Protein AF-A0A1J5JNJ1-F1 (afdb_monomer_lite)

Sequence (86 aa):
MITVLRLGHRFERDRRISAHICLTARAFGADEVVFDVRDERVEGSVKRITDEWGGNFKVNFTSDYRKFIKNFDGTKVHLTMYKLYR

pLDDT: mean 86.2, std 9.71, range [43.59, 96.06]

Secondary structure (DSSP, 8-state):
--EEEE----TTT-HHHHHHHHHHHHHTT-SEEEESS--HHHHHHHHHHHHHH-S--EEEE-S-HHHHHHH--S------TTS---

Radius of gyration: 13.25 Å; chains: 1; bounding box: 31×35×29 Å

Foldseek 3Di:
DAEAEDEDDDQPPCLVVLLVVLVVCVVVDHQEYEYLDDDVVSQVSVVVVCVVVHDNYYYYYDVDVPVVQVPDDDDDDDDDPVDDDD

Structure (mmCIF, N/CA/C/O backbone):
data_AF-A0A1J5JNJ1-F1
#
_entry.id   AF-A0A1J5JNJ1-F1
#
loop_
_atom_site.group_PDB
_atom_site.id
_atom_site.type_symbol
_atom_site.label_atom_id
_atom_site.label_alt_id
_atom_site.label_comp_id
_atom_site.label_asym_id
_atom_site.label_entity_id
_atom_site.label_seq_id
_atom_site.pdbx_PDB_ins_code
_atom_site.Cartn_x
_atom_site.Cartn_y
_atom_site.Cartn_z
_atom_site.occupancy
_atom_site.B_iso_or_equiv
_atom_site.auth_seq_id
_atom_site.auth_comp_id
_atom_site.auth_asym_id
_atom_site.auth_atom_id
_atom_site.pdbx_PDB_model_num
ATOM 1 N N . MET A 1 1 ? -7.054 7.036 8.969 1.00 85.44 1 MET A N 1
ATOM 2 C CA . MET A 1 1 ? -6.023 6.787 7.951 1.00 85.44 1 MET A CA 1
ATOM 3 C C . MET A 1 1 ? -6.182 5.360 7.452 1.00 85.44 1 MET A C 1
ATOM 5 O O . MET A 1 1 ? -6.244 4.460 8.284 1.00 85.44 1 MET A O 1
ATOM 9 N N . ILE A 1 2 ? -6.326 5.158 6.146 1.00 95.06 2 ILE A N 1
ATOM 10 C CA . ILE A 1 2 ? -6.472 3.850 5.498 1.00 95.06 2 ILE A CA 1
ATOM 11 C C . ILE A 1 2 ? -5.207 3.576 4.684 1.00 95.06 2 ILE A C 1
ATOM 13 O O . ILE A 1 2 ? -4.916 4.281 3.719 1.00 95.06 2 ILE A O 1
ATOM 17 N N . THR A 1 3 ? -4.487 2.521 5.060 1.00 95.94 3 THR A N 1
ATOM 18 C CA . THR A 1 3 ? -3.250 2.090 4.399 1.00 95.94 3 THR A CA 1
ATOM 19 C C . THR A 1 3 ? -3.446 0.718 3.766 1.00 95.94 3 THR A C 1
ATOM 21 O O . THR A 1 3 ? -3.891 -0.223 4.426 1.00 95.94 3 THR A O 1
ATOM 24 N N . VAL A 1 4 ? -3.063 0.579 2.498 1.00 96.00 4 VAL A N 1
ATOM 25 C CA . VAL A 1 4 ? -3.076 -0.700 1.780 1.00 96.00 4 VAL A CA 1
ATOM 26 C C . VAL A 1 4 ? -1.656 -1.250 1.693 1.00 96.00 4 VAL A C 1
ATOM 28 O O . VAL A 1 4 ? -0.786 -0.645 1.080 1.00 96.00 4 VAL A O 1
ATOM 31 N N . LEU A 1 5 ? -1.414 -2.430 2.263 1.00 96.06 5 LEU A N 1
ATOM 32 C CA . LEU A 1 5 ? -0.139 -3.135 2.122 1.00 96.06 5 LEU A CA 1
ATOM 33 C C . LEU A 1 5 ? -0.216 -4.135 0.962 1.00 96.06 5 LEU A C 1
ATOM 35 O O . LEU A 1 5 ? -0.950 -5.122 1.027 1.00 96.06 5 LEU A O 1
ATOM 39 N N . ARG A 1 6 ? 0.571 -3.904 -0.088 1.00 93.12 6 ARG A N 1
ATOM 40 C CA . ARG A 1 6 ? 0.703 -4.785 -1.249 1.00 93.12 6 ARG A CA 1
ATOM 41 C C . ARG A 1 6 ? 1.912 -5.701 -1.047 1.00 93.12 6 ARG A C 1
ATOM 43 O O . ARG A 1 6 ? 3.050 -5.253 -1.125 1.00 93.12 6 ARG A O 1
ATOM 50 N N . LEU A 1 7 ? 1.650 -6.992 -0.837 1.00 92.31 7 LEU A N 1
ATOM 51 C CA . LEU A 1 7 ? 2.673 -8.031 -0.654 1.00 92.31 7 LEU A CA 1
ATOM 52 C C . LEU A 1 7 ? 3.000 -8.772 -1.955 1.00 92.31 7 LEU A C 1
ATOM 54 O O . LEU A 1 7 ? 2.122 -8.966 -2.798 1.00 92.31 7 LEU A O 1
ATOM 58 N N . GLY A 1 8 ? 4.240 -9.239 -2.089 1.00 86.38 8 GLY A N 1
ATOM 59 C CA . GLY A 1 8 ? 4.729 -10.121 -3.143 1.00 86.38 8 GLY A CA 1
ATOM 60 C C . GLY A 1 8 ? 5.004 -9.424 -4.471 1.00 86.38 8 GLY A C 1
ATOM 61 O O . GLY A 1 8 ? 4.678 -9.995 -5.515 1.00 86.38 8 GLY A O 1
ATOM 62 N N . HIS A 1 9 ? 5.469 -8.167 -4.474 1.00 82.25 9 HIS A N 1
ATOM 63 C CA . HIS A 1 9 ? 5.658 -7.420 -5.729 1.00 82.25 9 HIS A CA 1
ATOM 64 C C . HIS A 1 9 ? 6.828 -7.943 -6.545 1.00 82.25 9 HIS A C 1
ATOM 66 O O . HIS A 1 9 ? 7.967 -7.953 -6.093 1.00 82.25 9 HIS A O 1
ATOM 72 N N . ARG A 1 10 ? 6.538 -8.386 -7.774 1.00 81.94 10 ARG A N 1
ATOM 73 C CA . ARG A 1 10 ? 7.538 -8.883 -8.720 1.00 81.94 10 ARG A CA 1
ATOM 74 C C . ARG A 1 10 ? 7.659 -7.904 -9.880 1.00 81.94 10 ARG A C 1
ATOM 76 O O . ARG A 1 10 ? 6.751 -7.808 -10.708 1.00 81.94 10 ARG A O 1
ATOM 83 N N . PHE A 1 11 ? 8.809 -7.237 -9.952 1.00 72.62 11 PHE A N 1
ATOM 84 C CA . PHE A 1 11 ? 9.126 -6.146 -10.881 1.00 72.62 11 PHE A CA 1
ATOM 85 C C . PHE A 1 11 ? 8.676 -6.367 -12.330 1.00 72.62 11 PHE A C 1
ATOM 87 O O . PHE A 1 11 ? 8.034 -5.504 -12.924 1.00 72.62 11 PHE A O 1
ATOM 94 N N . GLU A 1 12 ? 8.994 -7.524 -12.909 1.00 72.19 12 GLU A N 1
ATOM 95 C CA . GLU A 1 12 ? 8.745 -7.766 -14.336 1.00 72.19 12 GLU A CA 1
ATOM 96 C C . GLU A 1 12 ? 7.310 -8.194 -14.640 1.00 72.19 12 GLU A C 1
ATOM 98 O O . GLU A 1 12 ? 6.807 -7.958 -15.736 1.00 72.19 12 GLU A O 1
ATOM 103 N N . ARG A 1 13 ? 6.628 -8.813 -13.671 1.00 76.81 13 ARG A N 1
ATOM 104 C CA . ARG A 1 13 ? 5.323 -9.446 -13.902 1.00 76.81 13 ARG A CA 1
ATOM 105 C C . ARG A 1 13 ? 4.154 -8.577 -13.485 1.00 76.81 13 ARG A C 1
ATOM 107 O O . ARG A 1 13 ? 3.120 -8.576 -14.146 1.00 76.81 13 ARG A O 1
ATOM 114 N N . ASP A 1 14 ? 4.311 -7.818 -12.410 1.00 80.19 14 ASP A N 1
ATOM 115 C CA . ASP A 1 14 ? 3.151 -7.268 -11.720 1.00 80.19 14 ASP A CA 1
ATOM 116 C C . ASP A 1 14 ? 2.947 -5.764 -11.967 1.00 80.19 14 ASP A C 1
ATOM 118 O O . ASP A 1 14 ? 2.110 -5.145 -11.315 1.00 80.19 14 ASP A O 1
ATOM 122 N N . ARG A 1 15 ? 3.658 -5.155 -12.930 1.00 76.44 15 ARG A N 1
ATOM 123 C CA . ARG A 1 15 ? 3.597 -3.704 -13.207 1.00 76.44 15 ARG A CA 1
ATOM 124 C C . ARG A 1 15 ? 2.166 -3.179 -13.389 1.00 76.44 15 ARG A C 1
ATOM 126 O O . ARG A 1 15 ? 1.800 -2.180 -12.775 1.00 76.44 15 ARG A O 1
ATOM 133 N N . ARG A 1 16 ? 1.347 -3.843 -14.219 1.00 82.94 16 ARG A N 1
ATOM 134 C CA . ARG A 1 16 ? -0.050 -3.423 -14.460 1.00 82.94 16 ARG A CA 1
ATOM 135 C C . ARG A 1 16 ? -0.927 -3.596 -13.225 1.00 82.94 16 ARG A C 1
ATOM 137 O O . ARG A 1 16 ? -1.725 -2.709 -12.936 1.00 82.94 16 ARG A O 1
ATOM 144 N N . ILE A 1 17 ? -0.774 -4.712 -12.514 1.00 87.81 17 ILE A N 1
ATOM 145 C CA . ILE A 1 17 ? -1.581 -5.030 -11.330 1.00 87.81 17 ILE A CA 1
ATOM 146 C C . ILE A 1 17 ? -1.263 -4.042 -10.208 1.00 87.81 17 ILE A C 1
ATOM 148 O O . ILE A 1 17 ? -2.175 -3.456 -9.640 1.00 87.81 17 ILE A O 1
ATOM 152 N N . SER A 1 18 ? 0.017 -3.782 -9.945 1.00 86.69 18 SER A N 1
ATOM 153 C CA . SER A 1 18 ? 0.443 -2.818 -8.928 1.00 86.69 18 SER A CA 1
ATOM 154 C C . SER A 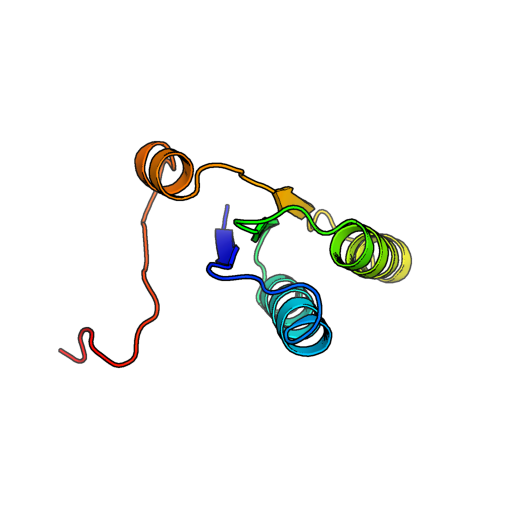1 18 ? -0.055 -1.402 -9.234 1.00 86.69 18 SER A C 1
ATOM 156 O O . SER A 1 18 ? -0.521 -0.721 -8.326 1.00 86.69 18 SER A O 1
ATOM 158 N N . ALA A 1 19 ? -0.068 -0.985 -10.506 1.00 85.06 19 ALA A N 1
ATOM 159 C CA . ALA A 1 19 ? -0.677 0.286 -10.903 1.00 85.06 19 ALA A C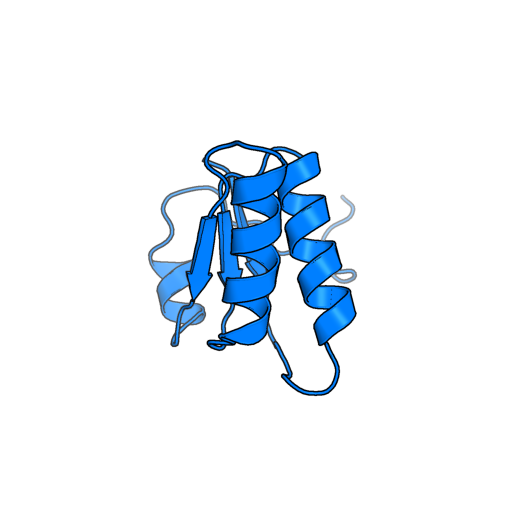A 1
ATOM 160 C C . ALA A 1 19 ? -2.199 0.320 -10.655 1.00 85.06 19 ALA A C 1
ATOM 162 O O . ALA A 1 19 ? -2.706 1.305 -10.121 1.00 85.06 19 ALA A O 1
ATOM 163 N N . HIS A 1 20 ? -2.924 -0.757 -10.985 1.00 88.31 20 HIS A N 1
ATOM 164 C CA . HIS A 1 20 ? -4.365 -0.850 -10.713 1.00 88.31 20 HIS A CA 1
ATOM 165 C C . HIS A 1 20 ? -4.668 -0.829 -9.216 1.00 88.31 20 HIS A C 1
ATOM 167 O O . HIS A 1 20 ? -5.621 -0.171 -8.810 1.00 88.31 20 HIS A O 1
ATOM 173 N N . ILE A 1 21 ? -3.855 -1.496 -8.391 1.00 90.50 21 ILE A N 1
ATOM 174 C CA . ILE A 1 21 ? -3.994 -1.468 -6.930 1.00 90.50 21 ILE A CA 1
ATOM 175 C C . ILE A 1 21 ? -3.861 -0.033 -6.418 1.00 90.50 21 ILE A C 1
ATOM 177 O O . ILE A 1 21 ? -4.710 0.399 -5.647 1.00 90.50 21 ILE A O 1
ATOM 181 N N . CYS A 1 22 ? -2.861 0.724 -6.879 1.00 89.12 22 CYS A N 1
ATOM 182 C CA . CYS A 1 22 ? -2.682 2.120 -6.475 1.00 89.12 22 CYS A CA 1
ATOM 183 C C . CYS A 1 22 ? -3.857 3.010 -6.893 1.00 89.12 22 CYS A C 1
ATOM 185 O O . CYS A 1 22 ? -4.388 3.751 -6.070 1.00 89.12 22 CYS A O 1
ATOM 187 N N . LEU A 1 23 ? -4.297 2.910 -8.151 1.00 89.06 23 LEU A N 1
ATOM 188 C CA . LEU A 1 23 ? -5.438 3.677 -8.655 1.00 89.06 23 LEU A CA 1
ATOM 189 C C . LEU A 1 23 ? -6.736 3.332 -7.920 1.00 89.06 23 LEU A C 1
ATOM 191 O O . LEU A 1 23 ? -7.495 4.229 -7.564 1.00 89.06 23 LEU A O 1
ATOM 195 N N . THR A 1 24 ? -6.963 2.045 -7.657 1.00 92.50 24 THR A N 1
ATOM 196 C CA . THR A 1 24 ? -8.131 1.567 -6.912 1.00 92.50 24 THR A CA 1
ATOM 197 C C . THR A 1 24 ? -8.069 2.062 -5.471 1.00 92.50 24 THR A C 1
ATOM 199 O O . THR A 1 24 ? -9.004 2.699 -5.012 1.00 92.50 24 THR A O 1
ATOM 202 N N . ALA A 1 25 ? -6.953 1.864 -4.768 1.00 93.06 25 ALA A N 1
ATOM 203 C CA . ALA A 1 25 ? -6.785 2.344 -3.398 1.00 93.06 25 ALA A CA 1
ATOM 204 C C . ALA A 1 25 ? -7.089 3.847 -3.293 1.00 93.06 25 ALA A C 1
ATOM 206 O O . ALA A 1 25 ? -7.893 4.250 -2.456 1.00 93.06 25 ALA A O 1
ATOM 207 N N . ARG A 1 26 ? -6.541 4.656 -4.210 1.00 89.94 26 ARG A N 1
ATOM 208 C CA . ARG A 1 26 ? -6.834 6.091 -4.301 1.00 89.94 26 ARG A CA 1
ATOM 209 C C . ARG A 1 26 ? -8.321 6.370 -4.533 1.00 89.94 26 ARG A C 1
ATOM 211 O O . ARG A 1 26 ? -8.905 7.171 -3.811 1.00 89.94 26 ARG A O 1
ATOM 218 N N . ALA A 1 27 ? -8.936 5.736 -5.532 1.00 90.94 27 ALA A N 1
ATOM 219 C CA . ALA A 1 27 ? -10.340 5.965 -5.885 1.00 90.94 27 ALA A CA 1
ATOM 220 C C . ALA A 1 27 ? -11.308 5.607 -4.743 1.00 90.94 27 ALA A C 1
ATOM 222 O O . ALA A 1 27 ? -12.344 6.248 -4.594 1.00 90.94 27 ALA A O 1
ATOM 223 N N . PHE A 1 28 ? -10.951 4.616 -3.924 1.00 93.12 28 PHE A N 1
ATOM 224 C CA . PHE A 1 28 ? -11.734 4.166 -2.773 1.00 93.12 28 PHE A CA 1
ATOM 225 C C . PHE A 1 28 ? -11.343 4.858 -1.450 1.00 93.12 28 PHE A C 1
ATOM 227 O O . PHE A 1 28 ? -11.812 4.451 -0.389 1.00 93.12 28 PHE A O 1
ATOM 234 N N . GLY A 1 29 ?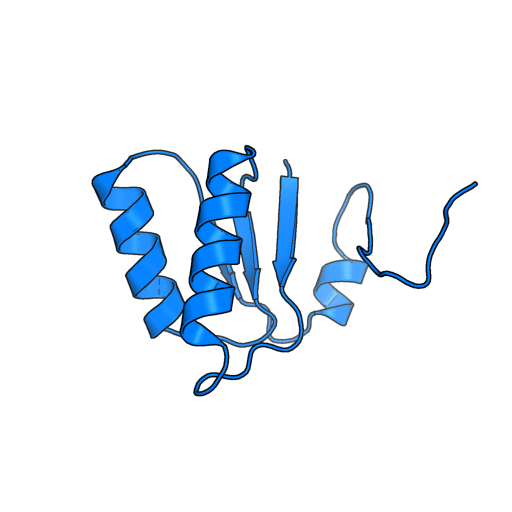 -10.521 5.914 -1.496 1.00 91.62 29 GLY A N 1
ATOM 235 C CA . GLY A 1 29 ? -10.239 6.773 -0.341 1.00 91.62 29 GLY A CA 1
ATOM 236 C C . GLY A 1 29 ? -9.138 6.279 0.600 1.00 91.62 29 GLY A C 1
ATOM 237 O O . GLY A 1 29 ? -9.100 6.698 1.754 1.00 91.62 29 GLY A O 1
ATOM 238 N N . ALA A 1 30 ? -8.244 5.398 0.143 1.00 94.00 30 ALA A N 1
ATOM 239 C CA . ALA A 1 30 ? -7.022 5.101 0.884 1.00 94.00 30 ALA A CA 1
ATOM 240 C C . ALA A 1 30 ? -6.083 6.317 0.895 1.00 94.00 30 ALA A C 1
ATOM 242 O O . ALA A 1 30 ? -5.984 7.043 -0.093 1.00 94.00 30 ALA A O 1
ATOM 243 N N . ASP A 1 31 ? -5.357 6.501 1.995 1.00 92.50 31 ASP A N 1
ATOM 244 C CA . ASP A 1 31 ? -4.362 7.564 2.143 1.00 92.50 31 ASP A CA 1
ATOM 245 C C . ASP A 1 31 ? -3.014 7.152 1.536 1.00 92.50 31 ASP A C 1
ATOM 247 O O . ASP A 1 31 ? -2.289 7.979 0.977 1.00 92.50 31 ASP A O 1
ATOM 251 N N . GLU A 1 32 ? -2.668 5.864 1.622 1.00 92.69 32 GLU A N 1
ATOM 252 C CA . GLU A 1 32 ? -1.406 5.356 1.092 1.00 92.69 32 GLU A CA 1
ATOM 253 C C . GLU A 1 32 ? -1.436 3.876 0.690 1.00 92.69 32 GLU A C 1
ATOM 255 O O . GLU A 1 32 ? -2.212 3.065 1.206 1.00 92.69 32 GLU A O 1
ATOM 260 N N . VAL A 1 33 ? -0.520 3.519 -0.213 1.00 93.06 33 VAL A N 1
ATOM 261 C CA . VAL A 1 33 ? -0.154 2.131 -0.513 1.00 93.06 33 VAL A CA 1
ATOM 262 C C . VAL A 1 33 ? 1.302 1.897 -0.128 1.00 93.06 33 VAL A C 1
ATOM 264 O O . VAL A 1 33 ? 2.188 2.656 -0.513 1.00 93.06 33 VAL A O 1
ATOM 267 N N . VAL A 1 34 ? 1.558 0.807 0.590 1.00 94.06 34 VAL A N 1
ATOM 268 C CA . VAL A 1 34 ? 2.901 0.359 0.959 1.00 94.06 34 VAL A CA 1
ATOM 269 C C . VAL A 1 34 ? 3.235 -0.913 0.192 1.00 94.06 34 VAL A C 1
ATOM 271 O O . VAL A 1 34 ? 2.467 -1.872 0.221 1.00 94.06 34 VAL A O 1
ATOM 274 N N . PHE A 1 35 ? 4.383 -0.943 -0.475 1.00 92.75 35 PHE A N 1
ATOM 275 C CA . PHE A 1 35 ? 4.902 -2.137 -1.144 1.00 92.75 35 PHE A CA 1
ATOM 276 C C . PHE A 1 35 ? 6.003 -2.795 -0.312 1.00 92.75 35 PHE A C 1
ATOM 278 O O . PHE A 1 35 ? 6.798 -2.111 0.332 1.00 92.75 35 PHE A O 1
ATOM 285 N N . ASP A 1 36 ? 6.079 -4.123 -0.358 1.00 90.81 36 ASP A N 1
ATOM 286 C CA . ASP A 1 36 ? 7.121 -4.917 0.307 1.00 90.81 36 ASP A CA 1
ATOM 287 C C . ASP A 1 36 ? 8.470 -4.935 -0.433 1.00 90.81 36 ASP A C 1
ATOM 289 O O . ASP A 1 36 ? 9.462 -5.460 0.070 1.00 90.81 36 ASP A O 1
ATOM 293 N N . VAL A 1 37 ? 8.510 -4.366 -1.637 1.00 87.12 37 VAL A N 1
ATOM 294 C CA . VAL A 1 37 ? 9.708 -4.250 -2.467 1.00 87.12 37 VAL A CA 1
ATOM 295 C C . VAL A 1 37 ? 9.718 -2.879 -3.138 1.00 87.12 37 VAL A C 1
ATOM 297 O O . VAL A 1 37 ? 8.706 -2.451 -3.697 1.00 87.12 37 VAL A O 1
ATOM 300 N N . ARG A 1 38 ? 10.865 -2.186 -3.097 1.00 82.88 38 ARG A N 1
ATOM 301 C CA . ARG A 1 38 ? 11.031 -0.860 -3.710 1.00 82.88 38 ARG A CA 1
ATOM 302 C C . ARG A 1 38 ? 11.066 -0.951 -5.230 1.00 82.88 38 ARG A C 1
ATOM 304 O O . ARG A 1 38 ? 11.943 -1.611 -5.767 1.00 82.88 38 ARG A O 1
ATOM 311 N N . ASP A 1 39 ? 10.165 -0.238 -5.902 1.00 81.62 39 ASP A N 1
ATOM 312 C CA . ASP A 1 39 ? 10.103 -0.147 -7.364 1.00 81.62 39 ASP A CA 1
ATOM 313 C C . ASP A 1 39 ? 9.948 1.311 -7.807 1.00 81.62 39 ASP A C 1
ATOM 315 O O . ASP A 1 39 ? 8.861 1.890 -7.762 1.00 81.62 39 ASP A O 1
ATOM 319 N N . GLU A 1 40 ? 11.054 1.897 -8.267 1.00 80.44 40 GLU A N 1
ATOM 320 C CA . GLU A 1 40 ? 11.130 3.299 -8.700 1.00 80.44 40 GLU A CA 1
ATOM 321 C C . GLU A 1 40 ? 10.206 3.599 -9.890 1.00 80.44 40 GLU A C 1
ATOM 323 O O . GLU A 1 40 ? 9.754 4.729 -10.076 1.00 80.44 40 GLU A O 1
ATOM 328 N N . ARG A 1 41 ? 9.859 2.586 -10.697 1.00 78.75 41 ARG A N 1
ATOM 329 C CA . ARG A 1 41 ? 8.926 2.760 -11.819 1.00 78.75 41 ARG A CA 1
ATOM 330 C C . ARG A 1 41 ? 7.492 2.888 -11.324 1.00 78.75 41 ARG A C 1
ATOM 332 O O . ARG A 1 41 ? 6.715 3.652 -11.903 1.00 78.75 41 ARG A O 1
ATOM 339 N N . VAL A 1 42 ? 7.132 2.138 -10.280 1.00 75.88 42 VAL A N 1
ATOM 340 C CA . VAL A 1 42 ? 5.827 2.259 -9.611 1.00 75.88 42 VAL A CA 1
ATOM 341 C C . VAL A 1 42 ? 5.743 3.606 -8.903 1.00 75.88 42 VAL A C 1
ATOM 343 O O . VAL A 1 42 ? 4.753 4.311 -9.083 1.00 75.88 42 VAL A O 1
ATOM 346 N N . GLU A 1 43 ? 6.807 4.004 -8.203 1.00 80.12 43 GLU A N 1
ATOM 347 C CA . GLU A 1 43 ? 6.927 5.320 -7.566 1.00 80.12 43 GLU A CA 1
ATOM 348 C C . GLU A 1 43 ? 6.695 6.454 -8.576 1.00 80.12 43 GLU A C 1
ATOM 350 O O . GLU A 1 43 ? 5.807 7.284 -8.386 1.00 80.12 43 GLU A O 1
ATOM 355 N N . GLY A 1 44 ? 7.409 6.442 -9.708 1.00 82.88 44 GLY A N 1
ATOM 356 C CA . GLY A 1 44 ? 7.260 7.459 -10.751 1.00 82.88 44 GLY A CA 1
ATOM 357 C C . GLY A 1 44 ? 5.884 7.464 -11.424 1.00 82.88 44 GLY A C 1
ATOM 358 O O . GLY A 1 44 ? 5.356 8.530 -11.738 1.00 82.88 44 GLY A O 1
ATOM 359 N N . SER A 1 45 ? 5.277 6.289 -11.624 1.00 78.44 45 SER A N 1
ATOM 360 C CA . SER A 1 45 ? 3.938 6.186 -12.225 1.00 78.44 45 SER A CA 1
ATOM 361 C C . SER A 1 45 ? 2.871 6.774 -11.305 1.00 78.44 45 SER A C 1
ATOM 363 O O . SER A 1 45 ? 2.003 7.508 -11.766 1.00 78.44 45 SER A O 1
ATOM 365 N N . VAL A 1 46 ? 2.944 6.480 -10.005 1.00 74.19 46 VAL A N 1
ATOM 366 C CA . VAL A 1 46 ? 1.964 6.992 -9.044 1.00 74.19 46 VAL A CA 1
ATOM 367 C C . VAL A 1 46 ? 2.198 8.461 -8.735 1.00 74.19 46 VAL A C 1
ATOM 369 O O . VAL A 1 46 ? 1.226 9.199 -8.650 1.00 74.19 46 VAL A O 1
ATOM 372 N N . LYS A 1 47 ? 3.453 8.917 -8.664 1.00 81.12 47 LYS A N 1
ATOM 373 C CA . LYS A 1 47 ? 3.755 10.343 -8.527 1.00 81.12 47 LYS A CA 1
ATOM 374 C C . LYS A 1 47 ? 3.126 11.157 -9.659 1.00 81.12 47 LYS A C 1
ATOM 376 O O . LYS A 1 47 ? 2.420 12.113 -9.377 1.00 81.12 47 LYS A O 1
ATOM 381 N N . ARG A 1 48 ? 3.267 10.704 -10.913 1.00 82.81 48 ARG A N 1
ATOM 382 C CA . ARG A 1 48 ? 2.556 11.302 -12.057 1.00 82.81 48 ARG A CA 1
ATOM 383 C C . ARG A 1 48 ? 1.046 11.363 -11.843 1.00 82.81 48 ARG A C 1
ATOM 385 O O . ARG A 1 48 ? 0.452 12.406 -12.061 1.00 82.81 48 ARG A O 1
ATOM 392 N N . ILE A 1 49 ? 0.437 10.267 -11.393 1.00 74.38 49 ILE A N 1
ATOM 393 C CA . ILE A 1 49 ? -1.009 10.211 -11.136 1.00 74.38 49 ILE A CA 1
ATOM 394 C C . ILE A 1 49 ? -1.415 11.199 -10.029 1.00 74.38 49 ILE A C 1
ATOM 396 O O . ILE A 1 49 ? -2.424 11.884 -10.163 1.00 74.38 49 ILE A O 1
ATOM 400 N N . THR A 1 50 ? -0.658 11.291 -8.936 1.00 75.00 50 THR A N 1
ATOM 401 C CA . THR A 1 50 ? -0.953 12.231 -7.845 1.00 75.00 50 THR A CA 1
ATOM 402 C C . THR A 1 50 ? -0.749 13.684 -8.285 1.00 75.00 50 THR A C 1
ATOM 404 O O . THR A 1 50 ? -1.574 14.529 -7.946 1.00 75.00 50 THR A O 1
ATOM 407 N N . ASP A 1 51 ? 0.285 13.965 -9.083 1.00 82.44 51 ASP A N 1
ATOM 408 C CA . ASP A 1 51 ? 0.574 15.299 -9.625 1.00 82.44 51 ASP A CA 1
ATOM 409 C C . ASP A 1 51 ? -0.500 15.752 -10.636 1.00 82.44 51 ASP A C 1
ATOM 411 O O . ASP A 1 51 ? -0.932 16.901 -10.610 1.00 82.44 51 ASP A O 1
ATOM 415 N N . GLU A 1 52 ? -0.968 14.853 -11.509 1.00 80.88 52 GLU A N 1
ATOM 416 C CA . GLU A 1 52 ? -1.971 15.154 -12.543 1.00 80.88 52 GLU A CA 1
ATOM 417 C C . GLU A 1 52 ? -3.395 15.292 -11.978 1.00 80.88 52 GLU A C 1
ATOM 419 O O . GLU A 1 52 ? -4.164 16.136 -12.432 1.00 80.88 52 GLU A O 1
ATOM 424 N N . TRP A 1 53 ? -3.768 14.457 -11.003 1.00 73.44 53 TRP A N 1
ATOM 425 C CA . TRP A 1 53 ? -5.152 14.356 -10.520 1.00 73.44 53 TRP A CA 1
ATOM 426 C C . TRP A 1 53 ? -5.370 14.998 -9.144 1.00 73.44 53 TRP A C 1
ATOM 428 O O . TRP A 1 53 ? -6.505 15.032 -8.662 1.00 73.44 53 TRP A O 1
ATOM 438 N N . GLY A 1 54 ? -4.302 15.465 -8.493 1.00 72.31 54 GLY A N 1
ATOM 439 C CA . GLY A 1 54 ? -4.321 16.037 -7.150 1.00 72.31 54 GLY A CA 1
ATOM 440 C C . GLY A 1 54 ? -4.598 15.027 -6.024 1.00 72.31 54 GLY A C 1
ATOM 441 O O . GLY A 1 54 ? -5.005 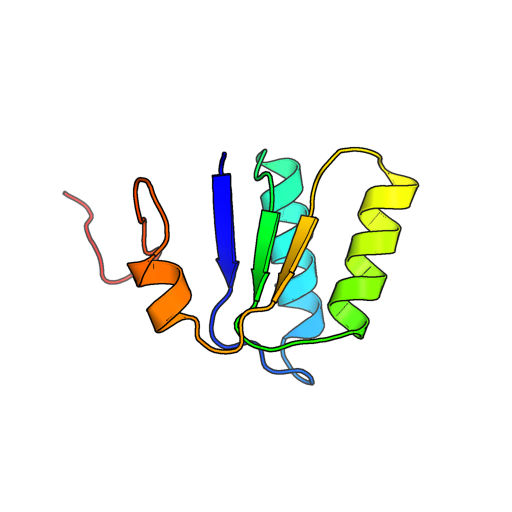13.876 -6.240 1.00 72.31 54 GLY A O 1
ATOM 442 N N . GLY A 1 55 ? -4.399 15.489 -4.786 1.00 79.75 55 GLY A N 1
ATOM 443 C CA . GLY A 1 55 ? -4.655 14.745 -3.547 1.00 79.75 55 GLY A CA 1
ATOM 444 C C . GLY A 1 55 ? -3.388 14.379 -2.765 1.00 79.75 55 GLY A C 1
ATOM 445 O O . GLY A 1 55 ? -2.273 14.511 -3.253 1.00 79.75 55 GLY A O 1
ATOM 446 N N . ASN A 1 56 ? -3.572 13.893 -1.535 1.00 84.44 56 ASN A N 1
ATOM 447 C CA . ASN A 1 56 ? -2.481 13.537 -0.615 1.00 84.44 56 ASN A CA 1
ATOM 448 C C . ASN A 1 56 ? -2.135 12.038 -0.635 1.00 84.44 56 ASN A C 1
ATOM 450 O O . ASN A 1 56 ? -1.581 11.527 0.337 1.00 84.44 56 ASN A O 1
ATOM 454 N N . PHE A 1 57 ? -2.480 11.330 -1.715 1.00 89.69 57 PHE A N 1
ATOM 455 C CA . PHE A 1 57 ? -2.253 9.892 -1.837 1.00 89.69 57 PHE A CA 1
ATOM 456 C C . PHE A 1 57 ? -0.759 9.576 -1.964 1.00 89.69 57 PHE A C 1
ATOM 458 O O . PHE A 1 57 ? -0.085 10.099 -2.858 1.00 89.69 57 PHE A O 1
ATOM 465 N N . LYS A 1 58 ? -0.246 8.708 -1.086 1.00 89.44 58 LYS A N 1
ATOM 466 C CA . LYS A 1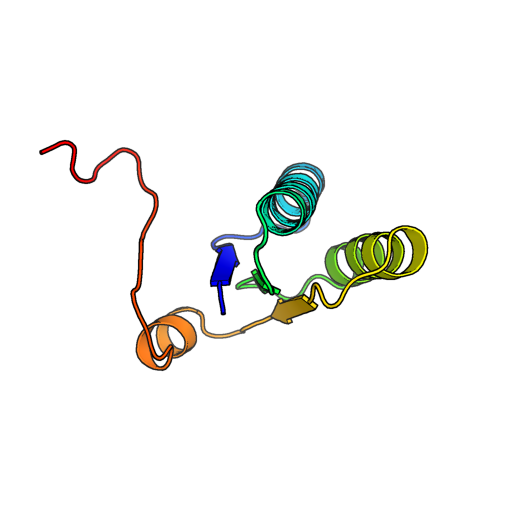 58 ? 1.185 8.372 -1.013 1.00 89.44 58 LYS A CA 1
ATOM 467 C C . LYS A 1 58 ? 1.469 6.932 -1.415 1.00 89.44 58 LYS A C 1
ATOM 469 O O . LYS A 1 58 ? 0.660 6.028 -1.216 1.00 89.44 58 LYS A O 1
ATOM 474 N N . VAL A 1 59 ? 2.675 6.715 -1.928 1.00 89.12 59 VAL A N 1
ATOM 475 C CA . VAL A 1 59 ? 3.239 5.378 -2.108 1.00 89.12 59 VAL A CA 1
ATOM 476 C C . VAL A 1 59 ? 4.525 5.292 -1.321 1.00 89.12 59 VAL A C 1
ATOM 478 O O . VAL A 1 59 ? 5.424 6.105 -1.507 1.00 89.12 59 VAL A O 1
ATOM 481 N N . ASN A 1 60 ? 4.588 4.298 -0.449 1.00 91.12 60 ASN A N 1
ATOM 482 C CA . ASN A 1 60 ? 5.726 4.028 0.409 1.00 91.12 60 ASN A CA 1
ATOM 483 C C . ASN A 1 60 ? 6.226 2.599 0.182 1.00 91.12 60 ASN A C 1
ATOM 485 O O . ASN A 1 60 ? 5.558 1.751 -0.414 1.00 91.12 60 ASN A O 1
ATOM 489 N N . PHE A 1 61 ? 7.425 2.324 0.682 1.00 91.50 61 PHE A N 1
ATOM 490 C CA . PHE A 1 61 ? 8.078 1.031 0.538 1.00 91.50 61 PHE A CA 1
ATOM 491 C C . PHE A 1 61 ? 8.608 0.575 1.892 1.00 91.50 61 PHE A C 1
ATOM 493 O O . PHE A 1 61 ? 9.168 1.370 2.645 1.00 91.50 61 PHE A O 1
ATOM 500 N N . THR A 1 62 ? 8.455 -0.710 2.197 1.00 92.69 62 THR A N 1
ATOM 501 C CA . THR A 1 62 ? 9.050 -1.345 3.374 1.00 92.69 62 THR A CA 1
ATOM 502 C C . THR A 1 62 ? 9.885 -2.537 2.939 1.00 92.69 62 THR A C 1
ATOM 504 O O . THR A 1 62 ? 9.427 -3.356 2.153 1.00 92.69 62 THR A O 1
ATOM 507 N N . SER A 1 63 ? 11.103 -2.657 3.465 1.00 89.88 63 SER A N 1
ATOM 508 C CA . SER A 1 63 ? 11.934 -3.855 3.296 1.00 89.88 63 SER A CA 1
ATOM 509 C C . SER A 1 63 ? 11.532 -4.994 4.239 1.00 89.88 63 SER A C 1
ATOM 511 O O . SER A 1 63 ? 11.940 -6.135 4.036 1.00 89.88 63 SER A O 1
ATOM 513 N N . ASP A 1 64 ? 10.723 -4.703 5.264 1.00 93.62 64 ASP A N 1
ATOM 514 C CA . ASP A 1 64 ? 10.229 -5.680 6.232 1.00 93.62 64 ASP A CA 1
ATOM 515 C C . ASP A 1 64 ? 8.726 -5.480 6.464 1.00 93.62 64 ASP A C 1
ATOM 517 O O . ASP A 1 64 ? 8.275 -4.719 7.331 1.00 93.62 64 ASP A O 1
ATOM 521 N N . TYR A 1 65 ? 7.922 -6.185 5.668 1.00 94.06 65 TYR A N 1
ATOM 522 C CA . TYR A 1 65 ? 6.467 -6.138 5.790 1.00 94.06 65 TYR A CA 1
ATOM 523 C C . TYR A 1 65 ? 5.972 -6.729 7.119 1.00 94.06 65 TYR A C 1
ATOM 525 O O . TYR A 1 65 ? 4.911 -6.339 7.606 1.00 94.06 65 TYR A O 1
ATOM 533 N N . ARG A 1 66 ? 6.721 -7.651 7.743 1.00 94.19 66 ARG A N 1
ATOM 534 C CA . ARG A 1 66 ? 6.320 -8.268 9.018 1.00 94.19 66 ARG A CA 1
ATOM 535 C C . ARG A 1 66 ? 6.426 -7.252 10.142 1.00 94.19 66 ARG A C 1
ATOM 537 O O . ARG A 1 66 ? 5.492 -7.109 10.931 1.00 94.19 66 ARG A O 1
ATOM 544 N N . LYS A 1 67 ? 7.536 -6.512 10.184 1.00 95.69 67 LYS A N 1
ATOM 545 C CA . LYS A 1 67 ? 7.723 -5.397 11.115 1.00 95.69 67 LYS A CA 1
ATOM 546 C C . LYS A 1 67 ? 6.706 -4.287 10.865 1.00 95.69 67 LYS A C 1
ATOM 548 O O . LYS A 1 67 ? 6.145 -3.774 11.829 1.00 95.69 67 LYS A O 1
ATOM 553 N N . PHE A 1 68 ? 6.416 -3.976 9.600 1.00 95.31 68 PHE A N 1
ATOM 554 C CA . PHE A 1 68 ? 5.375 -3.013 9.236 1.00 95.31 68 PHE A CA 1
ATOM 555 C C . PHE A 1 68 ? 4.007 -3.405 9.819 1.00 95.31 68 PHE A C 1
ATOM 557 O O . PHE A 1 68 ? 3.416 -2.629 10.560 1.00 95.31 68 PHE A O 1
ATOM 564 N N . ILE A 1 69 ? 3.543 -4.640 9.587 1.00 95.00 69 ILE A N 1
ATOM 565 C CA . ILE A 1 69 ? 2.265 -5.135 10.133 1.00 95.00 69 ILE A CA 1
ATOM 566 C C . ILE A 1 69 ? 2.275 -5.134 11.667 1.00 95.00 69 ILE A C 1
ATOM 568 O O . ILE A 1 69 ? 1.271 -4.794 12.295 1.00 95.00 69 ILE A O 1
ATOM 572 N N . LYS A 1 70 ? 3.393 -5.524 12.295 1.00 95.31 70 LYS A N 1
ATOM 573 C CA . LYS A 1 70 ? 3.513 -5.556 13.760 1.00 95.31 70 LYS A CA 1
ATOM 574 C C . LYS A 1 70 ? 3.353 -4.160 14.362 1.00 95.31 70 LYS A C 1
ATOM 576 O O . LYS A 1 70 ? 2.592 -4.012 15.314 1.00 95.31 70 LYS A O 1
ATOM 581 N N . ASN A 1 71 ? 4.021 -3.171 13.775 1.00 95.81 71 ASN A N 1
ATOM 582 C CA . ASN A 1 71 ? 4.075 -1.799 14.275 1.00 95.81 71 ASN A CA 1
ATOM 583 C C . ASN A 1 71 ? 2.913 -0.919 13.800 1.00 95.81 71 ASN A C 1
ATOM 585 O O . ASN A 1 71 ? 2.775 0.194 14.294 1.00 95.81 71 ASN A O 1
ATOM 589 N N . PHE A 1 72 ? 2.101 -1.384 12.847 1.00 95.25 72 PHE A N 1
ATOM 590 C CA . PHE A 1 72 ? 0.923 -0.649 12.405 1.00 95.25 72 PHE A CA 1
ATOM 591 C C . PHE A 1 72 ? -0.073 -0.513 13.561 1.00 95.25 72 PHE A C 1
ATOM 593 O O . PHE A 1 72 ? -0.511 -1.522 14.130 1.00 95.25 72 PHE A O 1
ATOM 600 N N . ASP A 1 73 ? -0.402 0.731 13.892 1.00 93.75 73 ASP A N 1
ATOM 601 C CA . ASP A 1 73 ? -1.378 1.085 14.912 1.00 93.75 73 ASP A CA 1
ATOM 602 C C . ASP A 1 73 ? -2.762 1.216 14.265 1.00 93.75 73 ASP A C 1
ATOM 604 O O . ASP A 1 73 ? -2.982 2.059 13.394 1.00 93.75 73 ASP A O 1
ATOM 608 N N . GLY A 1 74 ? -3.673 0.314 14.633 1.00 93.88 74 GLY A N 1
ATOM 609 C CA . GLY A 1 74 ? -5.012 0.222 14.057 1.00 93.88 74 GLY A CA 1
ATOM 610 C C . GLY A 1 74 ? -5.424 -1.187 13.629 1.00 93.88 74 GLY A C 1
ATOM 611 O O . GLY A 1 74 ? -4.738 -2.189 13.864 1.00 93.88 74 GLY A O 1
ATOM 612 N N . THR A 1 75 ? -6.591 -1.261 12.991 1.00 96.06 75 THR A N 1
ATOM 613 C CA . THR A 1 75 ? -7.217 -2.521 12.571 1.00 96.06 75 THR A CA 1
ATOM 614 C C . THR A 1 75 ? -6.518 -3.106 11.348 1.00 96.06 75 THR A C 1
ATOM 616 O O . THR A 1 75 ? -6.398 -2.457 10.311 1.00 96.06 75 THR A O 1
ATOM 619 N N . LYS A 1 76 ? -6.091 -4.369 11.451 1.00 95.25 76 LYS A N 1
ATOM 620 C CA . LYS A 1 76 ? -5.360 -5.091 10.400 1.00 95.25 76 LYS A CA 1
ATOM 621 C C . LYS A 1 76 ? -6.299 -6.074 9.714 1.00 95.25 76 LYS A C 1
ATOM 623 O O . LYS A 1 76 ? -6.708 -7.061 10.321 1.00 95.25 76 LYS A O 1
ATOM 628 N N . VAL A 1 77 ? -6.615 -5.826 8.445 1.00 94.81 77 VAL A N 1
ATOM 629 C CA . VAL A 1 77 ? -7.485 -6.695 7.641 1.00 94.81 77 VAL A CA 1
ATOM 630 C C . VAL A 1 77 ? -6.654 -7.384 6.563 1.00 94.81 77 VAL A C 1
ATOM 632 O O . VAL A 1 77 ? -6.070 -6.729 5.705 1.00 94.81 77 VAL A O 1
ATOM 635 N N . HIS A 1 78 ? -6.593 -8.717 6.601 1.00 93.88 78 HIS A N 1
ATOM 636 C CA . HIS A 1 78 ? -5.930 -9.513 5.567 1.00 93.88 78 HIS A CA 1
ATOM 637 C C . HIS A 1 78 ? -6.965 -10.039 4.573 1.00 93.88 78 HIS A C 1
ATOM 639 O O . HIS A 1 78 ? -7.718 -10.963 4.889 1.00 93.88 78 HIS A O 1
ATOM 645 N N . LEU A 1 79 ? -6.983 -9.454 3.375 1.00 92.12 79 LEU A N 1
ATOM 646 C CA . LEU A 1 79 ? -7.857 -9.877 2.286 1.00 92.12 79 LEU A CA 1
ATOM 647 C C . LEU A 1 79 ? -7.346 -11.193 1.698 1.00 92.12 79 LEU A C 1
ATOM 649 O O . LEU A 1 79 ? -6.282 -11.251 1.086 1.00 92.12 79 LEU A O 1
ATOM 653 N N . THR A 1 80 ? -8.102 -12.266 1.900 1.00 91.06 80 THR A N 1
ATOM 654 C CA . THR A 1 80 ? -7.786 -13.584 1.358 1.00 91.06 80 THR A CA 1
ATOM 655 C C . THR A 1 80 ? -9.066 -14.364 1.107 1.00 91.06 80 THR A C 1
ATOM 657 O O . THR A 1 80 ? -10.013 -14.272 1.881 1.00 91.06 80 THR A O 1
ATOM 660 N N . MET A 1 81 ? -9.073 -15.165 0.043 1.00 91.50 81 MET A N 1
ATOM 661 C CA . MET A 1 81 ? -10.190 -16.050 -0.301 1.00 91.50 81 MET A CA 1
ATOM 662 C C . MET A 1 81 ? -10.460 -17.115 0.781 1.00 91.50 81 MET A C 1
ATOM 664 O O . MET A 1 81 ? -11.553 -17.658 0.854 1.00 91.50 81 MET A O 1
ATOM 668 N N . TYR A 1 82 ? -9.472 -17.420 1.628 1.00 85.44 82 TYR A N 1
ATOM 669 C CA . TYR A 1 82 ? -9.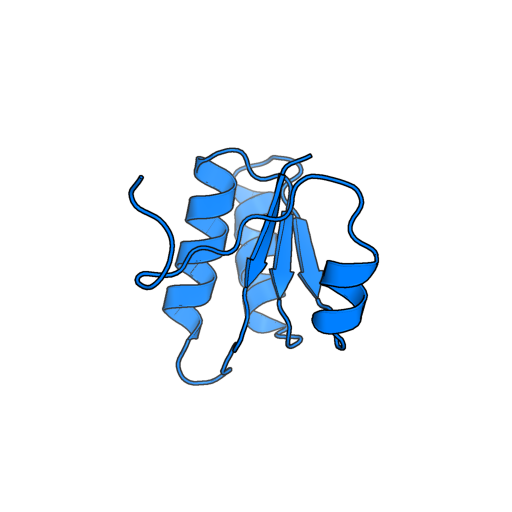523 -18.523 2.596 1.00 85.44 82 TYR A CA 1
ATOM 670 C C . TYR A 1 82 ? -10.025 -18.122 4.001 1.00 85.44 82 TYR A C 1
ATOM 672 O O . TYR A 1 82 ? -9.995 -18.945 4.914 1.00 85.44 82 TYR A O 1
ATOM 680 N N . LYS A 1 83 ? -10.436 -16.863 4.218 1.00 68.69 83 LYS A N 1
ATOM 681 C CA . LYS A 1 83 ? -10.916 -16.330 5.514 1.00 68.69 83 LYS A CA 1
ATOM 682 C C . LYS A 1 83 ? -12.267 -15.619 5.350 1.00 68.69 83 LYS A C 1
ATOM 684 O O . LYS A 1 83 ? -12.739 -15.425 4.242 1.00 68.69 83 LYS A O 1
ATOM 689 N N . LEU A 1 84 ? -12.856 -15.126 6.437 1.00 60.09 84 LEU A N 1
ATOM 690 C CA . LEU A 1 84 ? -14.052 -15.738 7.018 1.00 60.09 84 LEU A CA 1
ATOM 691 C C . LEU A 1 84 ? -15.288 -15.131 6.341 1.00 60.09 84 LEU A C 1
ATOM 693 O O . LEU A 1 84 ? -15.444 -13.914 6.351 1.00 60.09 84 LEU A O 1
ATOM 697 N N . TYR A 1 85 ? -16.159 -15.990 5.818 1.00 53.28 85 TYR A N 1
ATOM 698 C CA . TYR A 1 85 ? -17.572 -15.700 5.586 1.00 53.28 85 TYR A CA 1
ATOM 699 C C . TYR A 1 85 ? -18.298 -16.272 6.807 1.00 53.28 85 TYR A C 1
ATOM 701 O O . TYR A 1 85 ? -18.431 -17.493 6.924 1.00 53.28 85 TYR A O 1
ATOM 709 N N . ARG A 1 86 ? -18.636 -15.434 7.786 1.00 43.59 86 ARG A N 1
ATOM 710 C CA . ARG A 1 86 ? -19.439 -15.845 8.937 1.00 43.59 86 ARG A CA 1
ATOM 711 C C . ARG A 1 86 ? -20.215 -14.668 9.493 1.00 43.59 86 ARG A C 1
ATOM 713 O O . ARG A 1 86 ? -19.609 -13.579 9.565 1.00 43.59 86 ARG A O 1
#